Protein AF-A0A2M6YQY9-F1 (afdb_monomer)

Structure (mmCIF, N/CA/C/O backbone):
data_AF-A0A2M6YQY9-F1
#
_entry.id   AF-A0A2M6YQY9-F1
#
loop_
_atom_site.group_PDB
_atom_site.id
_atom_site.type_symbol
_atom_site.label_atom_id
_atom_site.label_alt_id
_atom_site.label_comp_id
_atom_site.label_asym_id
_atom_site.label_entity_id
_atom_site.label_seq_id
_atom_site.pdbx_PDB_ins_code
_atom_site.Cartn_x
_atom_site.Cartn_y
_atom_site.Cartn_z
_atom_site.occupancy
_atom_site.B_iso_or_equiv
_atom_site.auth_seq_id
_atom_site.auth_comp_id
_atom_site.auth_asym_id
_atom_site.auth_atom_id
_atom_site.pdbx_PDB_model_num
ATOM 1 N N . LYS A 1 1 ? -2.175 -15.326 -5.517 1.00 78.62 1 LYS A N 1
ATOM 2 C CA . LYS A 1 1 ? -1.122 -15.803 -4.585 1.00 78.62 1 LYS A CA 1
ATOM 3 C C . LYS A 1 1 ? -0.207 -14.622 -4.284 1.00 78.62 1 LYS A C 1
ATOM 5 O O . LYS A 1 1 ? 0.125 -13.920 -5.226 1.00 78.62 1 LYS A O 1
ATOM 10 N N . VAL A 1 2 ? 0.126 -14.351 -3.020 1.00 84.25 2 VAL A N 1
ATOM 11 C CA . VAL A 1 2 ? 1.075 -13.277 -2.668 1.00 84.25 2 VAL A CA 1
ATOM 12 C C . VAL A 1 2 ? 2.475 -13.880 -2.637 1.00 84.25 2 VAL A C 1
ATOM 14 O O . VAL A 1 2 ? 2.673 -14.910 -1.995 1.00 84.25 2 VAL A O 1
ATOM 17 N N . ILE A 1 3 ? 3.416 -13.273 -3.359 1.00 88.62 3 ILE A N 1
ATOM 18 C CA . ILE A 1 3 ? 4.821 -13.693 -3.403 1.00 88.62 3 ILE A CA 1
ATOM 19 C C . ILE A 1 3 ? 5.617 -12.651 -2.621 1.00 88.62 3 ILE A C 1
ATOM 21 O O . ILE A 1 3 ? 5.641 -11.478 -2.990 1.00 88.62 3 ILE A O 1
ATOM 25 N N . GLY A 1 4 ? 6.196 -13.071 -1.498 1.00 89.62 4 GLY A N 1
ATOM 26 C CA . GLY A 1 4 ? 7.055 -12.221 -0.682 1.00 89.62 4 GLY A CA 1
ATOM 27 C C . GLY A 1 4 ? 8.475 -12.195 -1.236 1.00 89.62 4 GLY A C 1
ATOM 28 O O . GLY A 1 4 ? 8.985 -13.218 -1.686 1.00 89.62 4 GLY A O 1
ATOM 29 N N . PHE A 1 5 ? 9.118 -11.035 -1.155 1.00 91.12 5 PHE A N 1
ATOM 30 C CA . PHE A 1 5 ? 10.523 -10.861 -1.499 1.00 91.12 5 PHE A CA 1
ATOM 31 C C . PHE A 1 5 ? 11.279 -10.303 -0.294 1.00 91.12 5 PHE A C 1
ATOM 33 O O . PHE A 1 5 ? 10.710 -9.509 0.462 1.00 91.12 5 PHE A O 1
ATOM 40 N N . PRO A 1 6 ? 12.561 -10.654 -0.111 1.00 92.69 6 PRO A N 1
ATOM 41 C CA . PRO A 1 6 ? 13.394 -9.975 0.868 1.00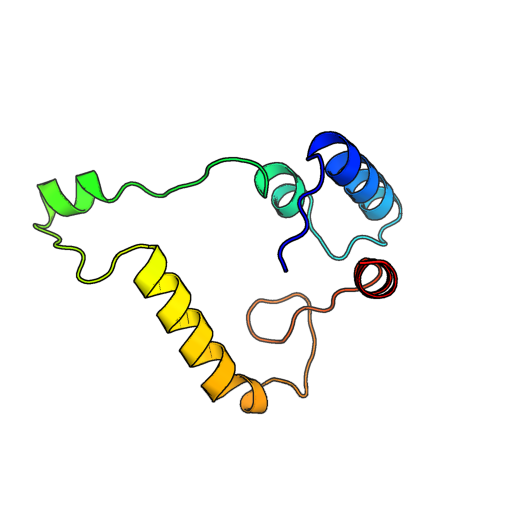 92.69 6 PRO A CA 1
ATOM 42 C C . PRO A 1 6 ? 13.485 -8.478 0.525 1.00 92.69 6 PRO A C 1
ATOM 44 O O . PRO A 1 6 ? 13.761 -8.114 -0.618 1.00 92.69 6 PRO A O 1
ATOM 47 N N . ALA A 1 7 ? 13.254 -7.603 1.508 1.00 92.38 7 ALA A N 1
ATOM 48 C CA . ALA A 1 7 ? 13.149 -6.163 1.264 1.00 92.38 7 ALA A CA 1
ATOM 49 C C . ALA A 1 7 ? 14.466 -5.543 0.766 1.00 92.38 7 ALA A C 1
ATOM 51 O O . ALA A 1 7 ? 14.466 -4.766 -0.185 1.00 92.38 7 ALA A O 1
ATOM 52 N N . TRP A 1 8 ? 15.600 -5.907 1.376 1.00 93.62 8 TRP A N 1
ATOM 53 C CA . TRP A 1 8 ? 16.903 -5.306 1.064 1.00 93.62 8 TRP A CA 1
ATOM 54 C C . TRP A 1 8 ? 17.334 -5.496 -0.407 1.00 93.62 8 TRP A C 1
ATOM 56 O O . TRP A 1 8 ? 17.632 -4.485 -1.046 1.00 93.62 8 TRP A O 1
ATOM 66 N N . PRO A 1 9 ? 17.299 -6.712 -0.998 1.00 94.44 9 PRO A N 1
ATOM 67 C CA . PRO A 1 9 ? 17.596 -6.899 -2.420 1.00 94.44 9 PRO A CA 1
ATOM 68 C C . PRO A 1 9 ? 16.674 -6.097 -3.342 1.00 94.44 9 PRO A C 1
ATOM 70 O O . PRO A 1 9 ? 17.141 -5.467 -4.289 1.00 94.44 9 PRO A O 1
ATOM 73 N N . VAL A 1 10 ? 15.368 -6.079 -3.051 1.00 93.62 10 VAL A N 1
ATOM 74 C CA . VAL A 1 10 ? 14.382 -5.360 -3.872 1.00 93.62 10 VAL A CA 1
ATOM 75 C C . VAL A 1 10 ? 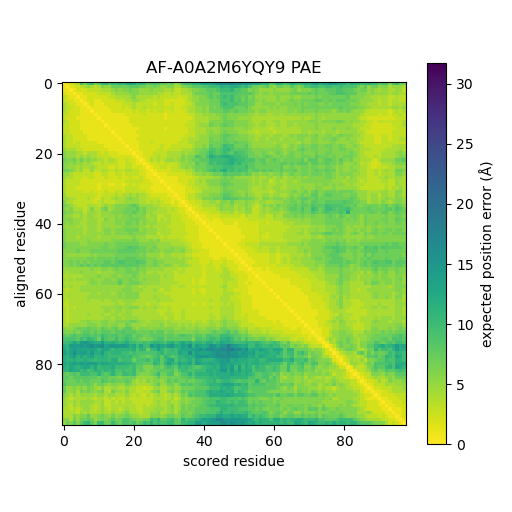14.639 -3.855 -3.842 1.00 93.62 10 VAL A C 1
ATOM 77 O O . VAL A 1 10 ? 14.646 -3.216 -4.890 1.00 93.62 10 VAL A O 1
ATOM 80 N N . ILE A 1 11 ? 14.916 -3.290 -2.664 1.00 94.38 11 ILE A N 1
ATOM 81 C CA . ILE A 1 11 ? 15.244 -1.866 -2.510 1.00 94.38 11 ILE A CA 1
ATOM 82 C C . ILE A 1 11 ? 16.495 -1.501 -3.317 1.00 94.38 11 ILE A C 1
ATOM 84 O O . ILE A 1 11 ? 16.513 -0.455 -3.961 1.00 94.38 11 ILE A O 1
ATOM 88 N N . TRP A 1 12 ? 17.527 -2.350 -3.332 1.00 95.06 12 TRP A N 1
ATOM 89 C CA . TRP A 1 12 ? 18.733 -2.103 -4.131 1.00 95.06 12 TRP A CA 1
ATOM 90 C C . TRP A 1 12 ? 18.467 -2.091 -5.633 1.00 95.06 12 TRP A C 1
ATOM 92 O O . TRP A 1 12 ? 18.921 -1.177 -6.322 1.00 95.06 12 TRP A O 1
ATOM 102 N N . VAL A 1 13 ? 17.696 -3.058 -6.133 1.00 93.56 13 VAL A N 1
ATOM 103 C CA . VAL A 1 13 ? 17.290 -3.091 -7.545 1.00 93.56 13 VAL A CA 1
ATOM 104 C C . VAL A 1 13 ? 16.493 -1.835 -7.899 1.00 93.56 13 VAL A C 1
ATOM 106 O O . VAL A 1 13 ? 16.764 -1.200 -8.914 1.00 93.56 13 VAL A O 1
ATOM 109 N N . LEU A 1 14 ? 15.551 -1.428 -7.046 1.00 93.50 14 LEU A N 1
ATOM 110 C CA . LEU A 1 14 ? 14.730 -0.239 -7.280 1.00 93.50 14 LEU A CA 1
ATOM 111 C C . LEU A 1 14 ? 15.545 1.061 -7.233 1.00 93.50 14 LEU A C 1
ATOM 113 O O . LEU A 1 14 ? 15.322 1.928 -8.073 1.00 93.50 14 LEU A O 1
ATOM 117 N N . ARG A 1 15 ? 16.541 1.171 -6.343 1.00 93.69 15 ARG A N 1
ATOM 118 C CA . ARG A 1 15 ? 17.509 2.284 -6.330 1.00 93.69 15 ARG A CA 1
ATOM 119 C C . ARG A 1 15 ? 18.329 2.350 -7.616 1.00 93.69 15 ARG A C 1
ATOM 121 O O . ARG A 1 15 ? 18.529 3.434 -8.154 1.00 93.69 15 ARG A O 1
ATOM 128 N N . PHE A 1 16 ? 18.790 1.206 -8.123 1.00 94.19 16 PHE A N 1
ATOM 129 C CA . PHE A 1 16 ? 19.524 1.149 -9.389 1.00 94.19 16 PHE A CA 1
ATOM 130 C C . PHE A 1 16 ? 18.642 1.574 -10.573 1.00 94.19 16 PHE A C 1
ATOM 132 O O . PHE A 1 16 ? 19.057 2.376 -11.405 1.00 94.19 16 PHE A O 1
ATOM 139 N N . LEU A 1 17 ? 17.391 1.108 -10.615 1.00 92.19 17 LEU A N 1
ATOM 140 C CA . LEU A 1 17 ? 16.420 1.526 -11.629 1.00 92.19 17 LEU A CA 1
ATOM 141 C C . LEU A 1 17 ? 16.067 3.016 -11.528 1.00 92.19 17 LEU A C 1
ATOM 143 O O . LEU A 1 17 ? 15.881 3.663 -12.554 1.00 92.19 17 LEU A O 1
ATOM 147 N N . GLU A 1 18 ? 15.970 3.568 -10.317 1.00 91.12 18 GLU A N 1
ATOM 148 C CA . GLU A 1 18 ? 15.762 5.004 -10.090 1.00 91.12 18 GLU A CA 1
ATOM 149 C C . GLU A 1 18 ? 16.953 5.825 -10.585 1.00 91.12 18 GLU A C 1
ATOM 151 O O . GLU A 1 18 ? 16.748 6.804 -11.296 1.00 91.12 18 GLU A O 1
ATOM 156 N N . PHE A 1 19 ? 18.187 5.397 -10.297 1.00 92.25 19 PHE A N 1
ATOM 157 C CA . PHE A 1 19 ? 19.401 6.046 -10.802 1.00 92.25 19 PHE A CA 1
ATOM 158 C C . PHE A 1 19 ? 19.417 6.131 -12.338 1.00 92.25 19 PHE A C 1
ATOM 160 O O . PHE A 1 19 ? 19.790 7.153 -12.910 1.00 92.25 19 PHE A O 1
ATOM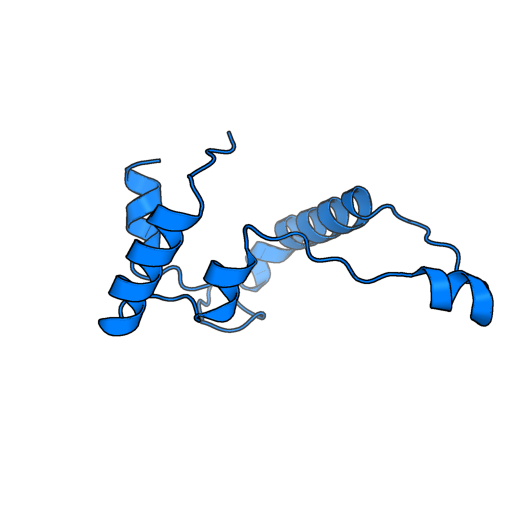 167 N N . LEU A 1 20 ? 18.933 5.084 -13.012 1.00 92.88 20 LEU A N 1
ATOM 168 C CA . LEU A 1 20 ? 18.783 5.050 -14.469 1.00 92.88 20 LEU A CA 1
ATOM 169 C C . LEU A 1 20 ? 17.528 5.773 -14.993 1.00 92.88 20 LEU A C 1
ATOM 171 O O . LEU A 1 20 ? 17.288 5.755 -16.195 1.00 92.88 20 LEU A O 1
ATOM 175 N N . HIS A 1 21 ? 16.720 6.393 -14.126 1.00 87.50 21 HIS A N 1
ATOM 176 C CA . HIS A 1 21 ? 15.425 7.006 -14.462 1.00 87.50 21 HIS A CA 1
ATOM 177 C C . HIS A 1 21 ? 14.410 6.029 -15.091 1.00 87.50 21 HIS A C 1
ATOM 179 O O . HIS A 1 21 ? 13.485 6.430 -15.795 1.00 87.50 21 HIS A O 1
ATOM 185 N N . LEU A 1 22 ? 14.564 4.731 -14.820 1.00 87.12 22 LEU A N 1
ATOM 186 C CA . LEU A 1 22 ? 13.685 3.659 -15.298 1.00 87.12 22 LEU A CA 1
ATOM 187 C C . LEU A 1 22 ? 12.631 3.255 -14.259 1.00 87.12 22 LEU A C 1
ATOM 189 O O . LEU A 1 22 ? 11.639 2.607 -14.601 1.00 87.12 22 LEU A O 1
ATOM 193 N N . SER A 1 23 ? 12.841 3.610 -12.988 1.00 85.12 23 SER A N 1
ATOM 194 C CA . SER A 1 23 ? 11.886 3.329 -11.916 1.00 85.12 23 SER A CA 1
ATOM 195 C C . SER A 1 23 ? 10.640 4.218 -12.043 1.00 85.12 23 SER A C 1
ATOM 197 O O . SER A 1 23 ? 10.757 5.441 -11.982 1.00 85.12 23 SER A O 1
ATOM 199 N N . PRO A 1 24 ? 9.426 3.641 -12.126 1.00 84.12 24 PRO A N 1
ATOM 200 C CA . PRO A 1 24 ? 8.174 4.396 -12.016 1.00 84.12 24 PRO A CA 1
ATOM 201 C C . PRO A 1 24 ? 7.832 4.753 -10.554 1.00 84.12 24 PRO A C 1
ATOM 203 O O . PRO A 1 24 ? 6.785 5.347 -10.292 1.00 84.12 24 PRO A O 1
ATOM 206 N N . LEU A 1 25 ? 8.661 4.322 -9.595 1.00 86.31 25 LEU A N 1
ATOM 207 C CA . LEU A 1 25 ? 8.500 4.530 -8.158 1.00 86.31 25 LEU A CA 1
ATOM 208 C C . LEU A 1 25 ? 9.458 5.611 -7.665 1.00 86.31 25 LEU A C 1
ATOM 210 O O . LEU A 1 25 ? 10.650 5.554 -7.968 1.00 86.31 25 LEU A O 1
ATOM 214 N N . TYR A 1 26 ? 8.953 6.517 -6.827 1.00 84.25 26 TYR A N 1
ATOM 215 C CA . TYR A 1 26 ? 9.796 7.437 -6.067 1.00 84.25 26 TYR A CA 1
ATOM 216 C C . TYR A 1 26 ? 10.355 6.751 -4.815 1.00 84.25 26 TYR A C 1
ATOM 218 O O . TYR A 1 26 ? 9.677 5.922 -4.197 1.00 84.25 26 TYR A O 1
ATOM 226 N N . LYS A 1 27 ? 11.572 7.143 -4.418 1.00 87.50 27 LYS A N 1
ATOM 227 C CA . LYS A 1 27 ? 12.344 6.589 -3.294 1.00 87.50 27 LYS A CA 1
ATOM 228 C C . LYS A 1 27 ? 11.547 6.145 -2.075 1.00 87.50 27 LYS A C 1
ATOM 230 O O . LYS A 1 27 ? 11.664 5.014 -1.607 1.00 87.50 27 LYS A O 1
ATOM 235 N N . TRP A 1 28 ? 10.708 7.033 -1.561 1.00 89.00 28 TRP A N 1
ATOM 236 C CA . TRP A 1 28 ? 9.992 6.784 -0.316 1.00 89.00 28 TRP A CA 1
ATOM 237 C C . TRP A 1 28 ? 9.035 5.586 -0.412 1.00 89.00 28 TRP A C 1
ATOM 239 O O . TRP A 1 28 ? 8.914 4.857 0.569 1.00 89.00 28 TRP A O 1
ATOM 249 N N . VAL A 1 29 ? 8.420 5.312 -1.574 1.00 88.69 29 VAL A N 1
ATOM 250 C CA . VAL A 1 29 ? 7.496 4.170 -1.731 1.00 88.69 29 VAL A CA 1
ATOM 251 C C . VAL A 1 29 ? 8.216 2.864 -1.460 1.00 88.69 29 VAL A C 1
ATOM 253 O O . VAL A 1 29 ? 7.771 2.069 -0.639 1.00 88.69 29 VAL A O 1
ATOM 256 N N . TYR A 1 30 ? 9.343 2.638 -2.130 1.00 90.12 30 TYR A N 1
ATOM 257 C CA . TYR A 1 30 ? 10.021 1.356 -2.026 1.00 90.12 30 TYR A CA 1
ATOM 258 C C . TYR A 1 30 ? 10.829 1.214 -0.730 1.00 90.12 30 TYR A C 1
ATOM 260 O O . TYR A 1 30 ? 10.992 0.101 -0.241 1.00 90.12 30 TYR A O 1
ATOM 268 N N . GLU A 1 31 ? 11.295 2.314 -0.129 1.00 92.31 31 GLU A N 1
ATOM 269 C CA . GLU A 1 31 ? 12.017 2.268 1.152 1.00 92.31 31 GLU A CA 1
ATOM 270 C C . GLU A 1 31 ? 11.108 2.049 2.366 1.00 92.31 31 GLU A C 1
ATOM 272 O O . GLU A 1 31 ? 11.582 1.610 3.420 1.00 92.31 31 GLU A O 1
ATOM 277 N N . THR A 1 32 ? 9.818 2.371 2.242 1.00 92.31 32 THR A N 1
ATOM 278 C CA . THR A 1 32 ? 8.842 2.252 3.336 1.00 92.31 32 THR A CA 1
ATOM 279 C C . THR A 1 32 ? 7.837 1.122 3.143 1.00 92.31 32 THR A C 1
ATOM 281 O O . THR A 1 32 ? 7.254 0.691 4.129 1.00 92.31 32 THR A O 1
ATOM 284 N N . ALA A 1 33 ? 7.691 0.564 1.935 1.00 89.06 33 ALA A N 1
ATOM 285 C CA . ALA A 1 33 ? 6.743 -0.521 1.652 1.00 89.06 33 ALA A CA 1
ATOM 286 C C . ALA A 1 33 ? 6.908 -1.765 2.545 1.00 89.06 33 ALA A C 1
ATOM 288 O O . ALA A 1 33 ? 5.933 -2.463 2.807 1.00 89.06 33 ALA A O 1
ATOM 289 N N . GLY A 1 34 ? 8.133 -2.058 2.993 1.00 88.56 34 GLY A N 1
ATOM 290 C CA . GLY A 1 34 ? 8.429 -3.18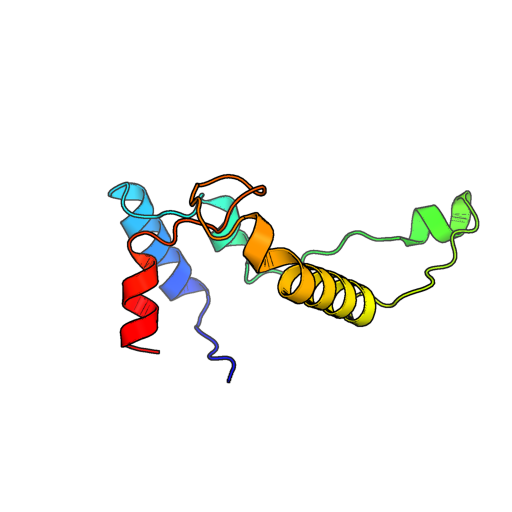2 3.889 1.00 88.56 34 GLY A CA 1
ATOM 291 C C . GLY A 1 34 ? 8.449 -2.825 5.378 1.00 88.56 34 GLY A C 1
ATOM 292 O O . GLY A 1 34 ? 8.891 -3.645 6.177 1.00 88.56 34 GLY A O 1
ATOM 293 N N . LYS A 1 35 ? 8.063 -1.601 5.749 1.00 89.88 35 LYS A N 1
ATOM 294 C CA . LYS A 1 35 ? 8.069 -1.117 7.133 1.00 89.88 35 LYS A CA 1
ATOM 295 C C . LYS A 1 35 ? 6.643 -0.983 7.646 1.00 89.88 35 LYS A C 1
ATOM 297 O O . LYS A 1 35 ? 5.748 -0.589 6.901 1.00 89.88 35 LYS A O 1
ATOM 302 N N . ASP A 1 36 ? 6.459 -1.222 8.937 1.00 89.44 36 ASP A N 1
ATOM 303 C CA . ASP A 1 36 ? 5.180 -0.961 9.584 1.00 89.44 36 ASP A CA 1
ATOM 304 C C . ASP A 1 36 ? 4.911 0.547 9.620 1.00 89.44 36 ASP A C 1
ATOM 306 O O . ASP A 1 36 ? 5.726 1.343 10.093 1.00 89.44 36 ASP A O 1
ATOM 310 N N . SER A 1 37 ? 3.755 0.945 9.095 1.00 86.50 37 SER A N 1
ATOM 311 C CA . SER A 1 37 ? 3.287 2.326 9.109 1.00 86.50 37 SER A CA 1
ATOM 312 C C . SER A 1 37 ? 1.795 2.341 9.400 1.00 86.50 37 SER A C 1
ATOM 314 O O . SER A 1 37 ? 0.998 1.753 8.668 1.00 86.50 37 SER A O 1
ATOM 316 N N . PHE A 1 38 ? 1.412 2.997 10.492 1.00 88.94 38 PHE A N 1
ATOM 317 C CA . PHE A 1 38 ? 0.019 3.161 10.881 1.00 88.94 38 PHE A CA 1
ATOM 318 C C . PHE A 1 38 ? -0.203 4.541 11.497 1.00 88.94 38 PHE A C 1
ATOM 320 O O . PHE A 1 38 ? 0.698 5.138 12.085 1.00 88.94 38 PHE A O 1
ATOM 327 N N . VAL A 1 39 ? -1.424 5.048 11.355 1.00 89.56 39 VAL A N 1
ATOM 328 C CA . VAL A 1 39 ? -1.859 6.299 11.977 1.00 89.56 39 VAL A CA 1
ATOM 329 C C . VAL A 1 39 ? -2.712 5.934 13.184 1.00 89.56 39 VAL A C 1
ATOM 331 O O . VAL A 1 39 ? -3.752 5.295 13.032 1.00 89.56 39 VAL A O 1
ATOM 334 N N . SER A 1 40 ? -2.260 6.308 14.382 1.00 92.75 40 SER A N 1
ATOM 335 C CA . SER A 1 40 ? -3.020 6.057 15.611 1.00 92.75 40 SER A CA 1
ATOM 336 C C . SER A 1 40 ? -4.306 6.887 15.639 1.00 92.75 40 SER A C 1
ATOM 338 O O . SER A 1 40 ? -4.295 8.085 15.342 1.00 92.75 40 SER A O 1
ATOM 340 N N . ILE A 1 41 ? -5.410 6.246 16.031 1.00 94.81 41 ILE A N 1
ATOM 341 C CA . ILE A 1 41 ? -6.713 6.891 16.245 1.00 94.81 41 ILE A CA 1
ATOM 342 C C . ILE A 1 41 ? -6.990 7.196 17.722 1.00 94.81 41 ILE A C 1
ATOM 344 O O . ILE A 1 41 ? -7.977 7.862 18.018 1.00 94.81 41 ILE A O 1
ATOM 348 N N . GLU A 1 42 ? -6.109 6.792 18.640 1.00 96.38 42 GLU A N 1
ATOM 349 C CA . GLU A 1 42 ? -6.314 6.883 20.097 1.00 96.38 42 GLU A CA 1
ATOM 350 C C . GLU A 1 42 ? -6.657 8.307 20.550 1.00 96.38 42 GLU A C 1
ATOM 352 O O . GLU A 1 42 ? -7.536 8.539 21.381 1.00 96.38 42 GLU A O 1
ATOM 357 N N . LYS A 1 43 ? -5.985 9.302 19.960 1.00 97.19 43 LYS A N 1
ATOM 358 C CA . LYS A 1 43 ? -6.249 10.713 20.254 1.00 97.19 43 LYS A CA 1
ATOM 359 C C . LYS A 1 43 ? -7.657 11.129 19.821 1.00 97.1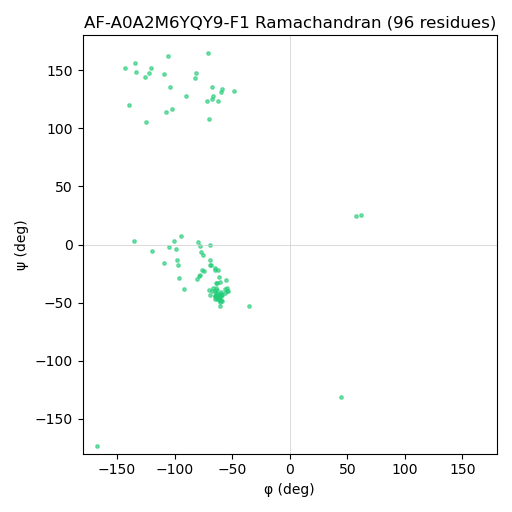9 43 LYS A C 1
ATOM 361 O O . LYS A 1 43 ? -8.313 11.881 20.539 1.00 97.19 43 LYS A O 1
ATOM 366 N N . ALA A 1 44 ? -8.121 10.653 18.667 1.00 96.75 44 ALA A N 1
ATOM 367 C CA . ALA A 1 44 ? -9.463 10.938 18.172 1.00 96.75 44 ALA A CA 1
ATOM 368 C C . ALA A 1 44 ? -10.529 10.230 19.021 1.00 96.75 44 ALA A C 1
ATOM 370 O O . ALA A 1 44 ? -11.552 10.833 19.337 1.00 96.75 44 ALA A O 1
ATOM 371 N N . GLU A 1 45 ? -10.276 8.994 19.453 1.00 97.25 45 GLU A N 1
ATOM 372 C CA . GLU A 1 45 ? -11.166 8.262 20.361 1.00 97.25 45 GLU A CA 1
ATOM 373 C C . GLU A 1 45 ? -11.304 8.994 21.702 1.00 97.25 45 GLU A C 1
ATOM 375 O O . GLU A 1 45 ? -12.418 9.254 22.155 1.00 97.25 45 GLU A O 1
ATOM 380 N N . LYS A 1 46 ? -10.179 9.417 22.297 1.00 98.06 46 LYS A N 1
ATOM 381 C CA . LYS A 1 46 ? -10.156 10.084 23.606 1.00 98.06 46 LYS A CA 1
ATOM 382 C C . LYS A 1 46 ? -10.764 11.488 23.592 1.00 98.06 46 LYS A C 1
ATOM 384 O O . LYS A 1 46 ? -11.462 11.849 24.533 1.00 98.06 46 LYS A O 1
ATOM 389 N N . ILE A 1 47 ? -10.455 12.298 22.578 1.00 98.25 47 ILE A N 1
ATOM 390 C CA . ILE A 1 47 ? -10.823 13.726 22.562 1.00 98.25 47 ILE A CA 1
ATOM 391 C C . ILE A 1 47 ? -12.173 13.955 21.883 1.00 98.25 47 ILE A C 1
ATOM 393 O O . ILE A 1 47 ? -12.944 14.799 22.325 1.00 98.25 47 ILE A O 1
ATOM 397 N N . LEU A 1 48 ? -12.460 13.221 20.807 1.00 97.81 48 LEU A N 1
ATOM 398 C CA . LEU A 1 48 ? -13.647 13.446 19.977 1.00 97.81 48 LEU A CA 1
ATOM 399 C C . LEU A 1 48 ? -14.738 12.397 20.212 1.00 97.81 48 LEU A C 1
ATOM 401 O O . LEU A 1 48 ? -15.786 12.463 19.576 1.00 97.81 48 LEU A O 1
ATOM 405 N N . GLY A 1 49 ? -14.492 11.401 21.070 1.00 97.00 49 GLY A N 1
ATOM 406 C CA . GLY A 1 49 ? -15.395 10.263 21.231 1.00 97.00 49 GLY A CA 1
ATOM 407 C C . GLY A 1 49 ? -15.543 9.454 19.942 1.00 97.00 49 GLY A C 1
ATOM 408 O O . GLY A 1 49 ? -16.583 8.829 19.729 1.00 97.00 49 GLY A O 1
ATOM 409 N N . TYR A 1 50 ? -14.537 9.500 19.056 1.00 96.62 50 TYR A N 1
ATOM 410 C CA . TYR A 1 50 ? -14.563 8.770 17.794 1.00 96.62 50 TYR A CA 1
ATOM 411 C C . TYR A 1 50 ? -14.721 7.271 18.061 1.00 96.62 50 TYR A C 1
ATOM 413 O O . TYR A 1 50 ? -14.047 6.711 18.920 1.00 96.62 50 TYR A O 1
ATOM 421 N N . ARG A 1 51 ? -15.627 6.622 17.324 1.00 96.25 51 ARG A N 1
ATOM 422 C CA . ARG A 1 51 ? -15.859 5.176 17.399 1.00 96.25 51 ARG A CA 1
ATOM 423 C C . ARG A 1 51 ? -15.718 4.593 15.995 1.00 96.25 51 ARG A C 1
ATOM 425 O O . ARG A 1 51 ? -16.612 4.818 15.170 1.00 96.25 51 ARG A O 1
ATOM 432 N N . PRO A 1 52 ? -14.613 3.895 15.679 1.00 93.44 52 PRO A N 1
ATOM 433 C CA . PRO A 1 52 ? -14.403 3.356 14.343 1.00 93.44 52 PRO A CA 1
ATOM 434 C C . PRO A 1 52 ? -15.497 2.339 14.006 1.00 93.44 52 PRO A C 1
ATOM 436 O O . PRO A 1 52 ? -15.703 1.358 14.715 1.00 93.44 52 PRO A O 1
ATOM 439 N N . LYS A 1 53 ? -16.209 2.571 12.898 1.00 94.56 53 LYS A N 1
ATOM 440 C CA . LYS A 1 53 ? -17.247 1.651 12.402 1.00 94.56 53 LYS A CA 1
ATOM 441 C C . LYS A 1 53 ? -16.664 0.440 11.666 1.00 94.56 53 LYS A C 1
ATOM 443 O O . LYS A 1 53 ? -17.311 -0.598 11.588 1.00 94.56 53 LYS A O 1
ATOM 448 N N . TYR A 1 54 ? -15.477 0.595 11.087 1.00 93.81 54 TYR A N 1
ATOM 449 C CA . TYR A 1 54 ? -14.820 -0.409 10.254 1.00 93.81 54 TYR A CA 1
ATOM 450 C C . TYR A 1 54 ? -13.424 -0.691 10.792 1.00 93.81 54 TYR A C 1
ATOM 452 O O . TYR A 1 54 ? -12.736 0.236 11.225 1.00 93.81 54 TYR A O 1
ATOM 460 N N . SER A 1 55 ? -12.984 -1.947 10.709 1.00 93.31 55 SER A N 1
ATOM 461 C CA . SER A 1 55 ? -11.570 -2.266 10.897 1.00 93.31 55 SER A CA 1
ATOM 462 C C . SER A 1 55 ? -10.741 -1.775 9.702 1.00 93.31 55 SER A C 1
ATOM 464 O O . SER A 1 55 ? -11.276 -1.525 8.617 1.00 93.31 55 SER A O 1
ATOM 466 N N . ASN A 1 56 ? -9.413 -1.707 9.854 1.00 91.69 56 ASN A N 1
ATOM 467 C CA . ASN A 1 56 ? -8.507 -1.428 8.730 1.00 91.69 56 ASN A CA 1
ATOM 468 C C . ASN A 1 56 ? -8.733 -2.399 7.562 1.00 91.69 56 ASN A C 1
ATOM 470 O O . ASN A 1 56 ? -8.736 -1.988 6.403 1.00 91.69 56 ASN A O 1
ATOM 474 N N . LYS A 1 57 ? -8.974 -3.682 7.858 1.00 93.56 57 LYS A N 1
ATOM 475 C CA . LYS A 1 57 ? -9.240 -4.697 6.832 1.00 93.56 57 LYS A CA 1
ATOM 476 C C . LYS A 1 57 ? -10.547 -4.408 6.098 1.00 93.56 57 LYS A C 1
ATOM 478 O O . LYS A 1 57 ? -10.560 -4.407 4.870 1.00 93.56 57 LYS A O 1
ATOM 483 N N . ASP A 1 58 ? -11.614 -4.099 6.831 1.00 96.38 58 ASP A N 1
ATOM 484 C CA . ASP A 1 58 ? -12.920 -3.799 6.233 1.00 96.38 58 ASP A CA 1
ATOM 485 C C . ASP A 1 58 ? -12.867 -2.541 5.365 1.00 96.38 58 ASP A C 1
ATOM 487 O O . ASP A 1 58 ? -13.411 -2.526 4.260 1.00 96.38 58 ASP A O 1
ATOM 491 N N . ALA A 1 59 ? -12.172 -1.501 5.833 1.00 94.38 59 ALA A N 1
ATOM 492 C CA . ALA A 1 59 ? -11.976 -0.266 5.085 1.00 94.38 59 ALA A CA 1
ATOM 493 C C . ALA A 1 59 ? -11.223 -0.517 3.767 1.00 94.38 59 ALA A C 1
ATOM 495 O O . ALA A 1 59 ? -11.659 -0.056 2.712 1.00 94.38 59 ALA A O 1
ATOM 496 N N . LEU A 1 60 ? -10.142 -1.305 3.802 1.00 94.19 60 LEU A N 1
ATOM 497 C CA . LEU A 1 60 ? -9.376 -1.669 2.607 1.00 94.19 60 LEU A CA 1
ATOM 498 C C . LEU A 1 60 ? -10.211 -2.489 1.618 1.00 94.19 60 LEU A C 1
ATOM 500 O O . LEU A 1 60 ? -10.248 -2.167 0.431 1.00 94.19 60 LEU A O 1
ATOM 504 N N . VAL A 1 61 ? -10.923 -3.512 2.099 1.00 96.38 61 VAL A N 1
ATOM 505 C CA . VAL A 1 61 ? -11.791 -4.348 1.255 1.00 96.38 61 VAL A CA 1
ATOM 506 C C . VAL A 1 61 ? -12.900 -3.511 0.622 1.00 96.38 61 VAL A C 1
ATOM 508 O O . VAL A 1 61 ? -13.170 -3.651 -0.569 1.00 96.38 61 VAL A O 1
ATOM 511 N N . ARG A 1 62 ? -13.528 -2.612 1.385 1.00 96.56 62 ARG A N 1
ATOM 512 C CA . ARG A 1 62 ? -14.563 -1.708 0.873 1.00 96.56 62 ARG A CA 1
ATOM 513 C C . ARG A 1 62 ? -14.022 -0.786 -0.219 1.00 96.56 62 ARG A C 1
ATOM 515 O O . ARG A 1 62 ? -14.668 -0.644 -1.254 1.00 96.56 62 ARG A O 1
ATOM 522 N N . ASN A 1 63 ? -12.855 -0.184 -0.003 1.00 95.12 63 ASN A N 1
ATOM 523 C CA . ASN A 1 63 ? -12.225 0.687 -0.994 1.00 95.12 63 ASN A CA 1
ATOM 524 C C . ASN A 1 63 ? -11.864 -0.087 -2.266 1.00 95.12 63 ASN A C 1
ATOM 526 O O . ASN A 1 63 ? -12.068 0.413 -3.370 1.00 95.12 63 ASN A O 1
ATOM 530 N N . TYR A 1 64 ? -11.389 -1.326 -2.124 1.00 94.56 64 TYR A N 1
ATOM 531 C CA . TYR A 1 64 ? -11.079 -2.177 -3.267 1.00 94.56 64 TYR A CA 1
ATOM 532 C C . TYR A 1 64 ? -12.329 -2.595 -4.052 1.00 94.56 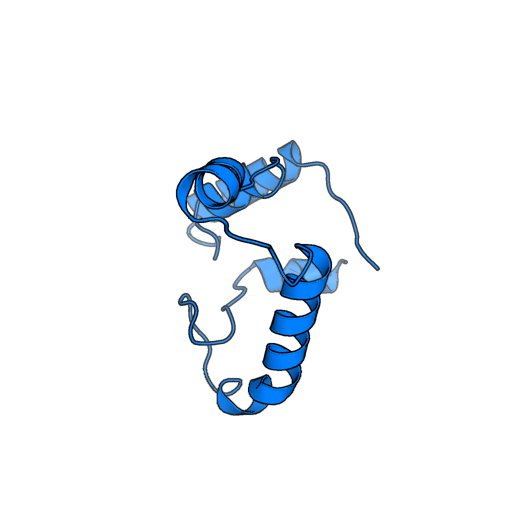64 TYR A C 1
ATOM 534 O O . TYR A 1 64 ? -12.315 -2.559 -5.278 1.00 94.56 64 TYR A O 1
ATOM 542 N N . LYS A 1 65 ? -13.435 -2.914 -3.369 1.00 96.50 65 LYS A N 1
ATOM 543 C CA . LYS A 1 65 ? -14.728 -3.169 -4.027 1.00 96.50 65 LYS A CA 1
ATOM 544 C C . LYS A 1 65 ? -15.188 -1.957 -4.831 1.00 96.50 65 LYS A C 1
ATOM 546 O O . LYS A 1 65 ? -15.455 -2.088 -6.017 1.00 96.50 65 LYS A O 1
ATOM 551 N N . TRP A 1 66 ? -15.156 -0.768 -4.225 1.00 94.94 66 TRP A N 1
ATOM 552 C CA . TRP A 1 66 ? -15.470 0.469 -4.942 1.00 94.94 66 TRP A CA 1
ATOM 553 C C . TRP A 1 66 ? -14.574 0.660 -6.174 1.00 94.94 66 TRP A C 1
ATOM 555 O O . TRP A 1 66 ? -15.068 1.040 -7.231 1.00 94.94 66 TRP A O 1
ATOM 565 N N . TYR A 1 67 ? -13.274 0.364 -6.067 1.00 91.56 67 TYR A N 1
ATOM 566 C CA . TYR A 1 67 ? -12.360 0.418 -7.208 1.00 91.56 67 TYR A CA 1
ATOM 567 C C . TYR A 1 67 ? -12.794 -0.524 -8.338 1.00 91.56 67 TYR A C 1
ATOM 569 O O . TYR A 1 67 ? -12.866 -0.080 -9.481 1.00 91.56 67 TYR A O 1
ATOM 577 N N . LEU A 1 68 ? -13.121 -1.785 -8.033 1.00 92.56 68 LEU A N 1
ATOM 578 C CA . LEU A 1 68 ? -13.595 -2.755 -9.027 1.00 92.56 68 LEU A CA 1
ATOM 579 C C . LEU A 1 68 ? -14.880 -2.283 -9.715 1.00 92.56 68 LEU A C 1
ATOM 581 O O . LEU A 1 68 ? -14.965 -2.338 -10.937 1.00 92.56 68 LEU A O 1
ATOM 585 N N . ASP A 1 69 ? -15.824 -1.736 -8.950 1.00 95.50 69 ASP A N 1
ATOM 586 C CA . ASP A 1 69 ? -17.107 -1.248 -9.469 1.00 95.50 69 ASP A CA 1
ATOM 587 C C . ASP A 1 69 ? -16.966 0.008 -10.353 1.00 95.50 69 ASP A C 1
ATOM 589 O O . ASP A 1 69 ? -17.885 0.366 -11.091 1.00 95.50 69 ASP A O 1
ATOM 593 N N . ASN A 1 70 ? -15.836 0.723 -10.267 1.00 93.19 70 ASN A N 1
ATOM 594 C CA . ASN A 1 70 ? -15.633 2.012 -10.937 1.00 93.19 70 ASN A CA 1
ATOM 595 C C . ASN A 1 70 ? -14.470 2.024 -11.938 1.00 93.19 70 ASN A C 1
ATOM 597 O O . ASN A 1 70 ? -14.311 3.022 -12.643 1.00 93.19 70 ASN A O 1
ATOM 601 N N . ILE A 1 71 ? -13.681 0.947 -12.037 1.00 88.75 71 ILE A N 1
ATOM 602 C CA . ILE A 1 71 ? -12.462 0.892 -12.859 1.00 88.75 71 ILE A CA 1
ATOM 603 C C . ILE A 1 71 ? -12.715 1.270 -14.321 1.00 88.75 71 ILE A C 1
ATOM 605 O O . ILE A 1 71 ? -11.915 1.981 -14.934 1.00 88.75 71 ILE A O 1
ATOM 609 N N . ASP A 1 72 ? -13.865 0.873 -14.866 1.00 89.69 72 ASP A N 1
ATOM 610 C CA . ASP A 1 72 ? -14.237 1.139 -16.254 1.00 89.69 72 ASP A CA 1
ATOM 611 C C . ASP A 1 72 ? -14.356 2.632 -16.581 1.00 89.69 72 ASP A C 1
ATOM 613 O O . ASP A 1 72 ? -14.184 3.012 -17.737 1.00 89.69 72 ASP A O 1
ATOM 617 N N . ARG A 1 73 ? -14.567 3.491 -15.575 1.00 88.19 73 ARG A N 1
ATOM 618 C CA . ARG A 1 73 ? -14.705 4.946 -15.749 1.00 88.19 73 ARG A CA 1
ATOM 619 C C . ARG A 1 73 ? -13.384 5.653 -16.040 1.00 88.19 73 ARG A C 1
ATOM 621 O O . ARG A 1 73 ? -13.396 6.762 -16.562 1.00 88.19 73 ARG A O 1
ATOM 628 N N . PHE A 1 74 ? -12.256 5.052 -15.665 1.00 84.25 74 PHE A N 1
ATOM 629 C CA . PHE A 1 74 ? -10.939 5.695 -15.744 1.00 84.25 74 PHE A CA 1
ATOM 630 C C . PHE A 1 74 ? -9.839 4.792 -16.315 1.00 84.25 74 PHE A C 1
ATOM 632 O O . PHE A 1 74 ? -8.688 5.217 -16.409 1.00 84.25 74 PHE A O 1
ATOM 639 N N . LYS A 1 75 ? -10.168 3.566 -16.743 1.00 82.19 75 LYS A N 1
ATOM 640 C CA . LYS A 1 75 ? -9.203 2.620 -17.331 1.00 82.19 75 LYS A CA 1
ATOM 641 C C . LYS A 1 75 ? -8.586 3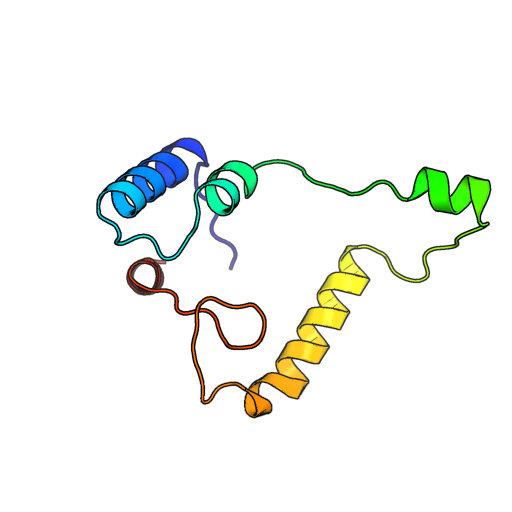.069 -18.659 1.00 82.19 75 LYS A C 1
ATOM 643 O O . LYS A 1 75 ? -7.540 2.555 -19.034 1.00 82.19 75 LYS A O 1
ATOM 648 N N . SER A 1 76 ? -9.237 3.983 -19.382 1.00 81.38 76 SER A N 1
ATOM 649 C CA . SER A 1 76 ? -8.802 4.446 -20.708 1.00 81.38 76 SER A CA 1
ATOM 650 C C . SER A 1 76 ? -7.613 5.406 -20.668 1.00 81.38 76 SER A C 1
ATOM 652 O O . SER A 1 76 ? -7.050 5.720 -21.712 1.00 81.38 76 SER A O 1
ATOM 654 N N . SER A 1 77 ? -7.227 5.864 -19.478 1.00 78.00 77 SER A N 1
ATOM 655 C CA . SER A 1 77 ? -6.094 6.760 -19.272 1.00 78.00 77 SER A CA 1
ATOM 656 C C . SER A 1 77 ? -5.078 6.093 -18.353 1.00 78.00 77 SER A C 1
ATOM 658 O O . SER A 1 77 ? -5.435 5.290 -17.500 1.00 78.00 77 SER A O 1
ATOM 660 N N . SER A 1 78 ? -3.803 6.435 -18.493 1.00 78.12 78 SER A N 1
ATOM 661 C CA . SER A 1 78 ? -2.752 5.989 -17.574 1.00 78.12 78 SER A CA 1
ATOM 662 C C . SER A 1 78 ? -1.873 7.163 -17.193 1.00 78.12 78 SER A C 1
ATOM 664 O O . SER A 1 78 ? -1.666 8.066 -18.003 1.00 78.12 78 SER A O 1
ATOM 666 N N . GLY A 1 79 ? -1.337 7.152 -15.981 1.00 76.56 79 GLY A N 1
ATOM 667 C CA . GLY A 1 79 ? -0.486 8.235 -15.515 1.00 76.56 79 GLY A CA 1
ATOM 668 C C . GLY A 1 79 ? 0.266 7.885 -14.245 1.00 76.56 79 GLY A C 1
ATOM 669 O O . GLY A 1 79 ? 0.244 6.753 -13.768 1.00 76.56 79 GLY A O 1
ATOM 670 N N . ILE A 1 80 ? 0.950 8.886 -13.708 1.00 68.00 80 ILE A N 1
ATOM 671 C CA . ILE A 1 80 ? 1.742 8.783 -12.475 1.00 68.00 80 ILE A CA 1
ATOM 672 C C . ILE A 1 80 ? 1.009 9.364 -11.254 1.00 68.00 80 ILE A C 1
ATOM 674 O O . ILE A 1 80 ? 1.567 9.414 -10.165 1.00 68.00 80 ILE A O 1
ATOM 678 N N . SER A 1 81 ? -0.237 9.821 -11.429 1.00 69.25 81 SER A N 1
ATOM 679 C CA . SER A 1 81 ? -1.059 10.415 -10.372 1.00 69.25 81 SER A CA 1
ATOM 680 C C . SER A 1 81 ? -2.159 9.464 -9.896 1.00 69.25 81 SER A C 1
ATOM 682 O O . SER A 1 81 ? -2.553 8.535 -10.594 1.00 69.25 81 SER A O 1
ATOM 684 N N . HIS A 1 82 ? -2.718 9.744 -8.71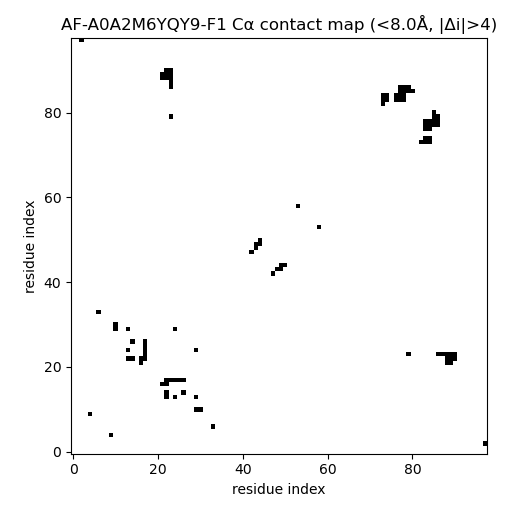9 1.00 72.56 82 HIS A N 1
ATOM 685 C CA . HIS A 1 82 ? -3.715 8.906 -8.041 1.00 72.56 82 HIS A CA 1
ATOM 686 C C . HIS A 1 82 ? -5.105 8.847 -8.708 1.00 72.56 82 HIS A C 1
ATOM 688 O O . HIS A 1 82 ? -6.004 8.203 -8.176 1.00 72.56 82 HIS A O 1
ATOM 694 N N . ARG A 1 83 ? -5.329 9.553 -9.824 1.00 73.38 83 ARG A N 1
ATOM 695 C CA . ARG A 1 83 ? -6.652 9.660 -10.479 1.00 73.38 83 ARG A CA 1
ATOM 696 C C . ARG A 1 83 ? -6.844 8.697 -11.644 1.00 73.38 83 ARG A C 1
ATOM 698 O O . ARG A 1 83 ? -7.957 8.551 -12.136 1.00 73.38 83 ARG A O 1
ATOM 705 N N . VAL A 1 84 ? -5.761 8.084 -12.103 1.00 77.94 84 VAL A N 1
ATOM 706 C CA . VAL A 1 84 ? -5.743 7.173 -13.243 1.00 77.94 84 VAL A CA 1
ATOM 707 C C . VAL A 1 84 ? -4.928 5.935 -12.878 1.00 77.94 84 VAL A C 1
ATOM 709 O O . VAL A 1 84 ? -4.083 6.002 -11.983 1.00 77.94 84 VAL A O 1
ATOM 712 N N . PRO A 1 85 ? -5.159 4.797 -13.546 1.00 80.50 85 PRO A N 1
ATOM 713 C CA . PRO A 1 85 ? -4.329 3.616 -13.405 1.00 80.50 85 PRO A CA 1
ATOM 714 C C . PRO A 1 85 ? -2.842 3.954 -13.530 1.00 80.50 85 PRO A C 1
ATOM 716 O O . PRO A 1 85 ? -2.410 4.664 -14.445 1.00 80.50 85 PRO A O 1
ATOM 719 N N . TRP A 1 86 ? -2.069 3.432 -12.581 1.00 82.00 86 TRP A N 1
ATOM 720 C CA . TRP A 1 86 ? -0.647 3.711 -12.469 1.00 82.00 86 TRP A CA 1
ATOM 721 C C . TRP A 1 86 ? 0.130 3.126 -13.650 1.00 82.00 86 TRP A C 1
ATOM 723 O O . TRP A 1 86 ? 0.026 1.930 -13.948 1.00 82.00 86 TRP A O 1
ATOM 733 N N . ASN A 1 87 ? 0.934 3.964 -14.304 1.00 82.06 87 ASN A N 1
ATOM 734 C CA . ASN A 1 87 ? 1.887 3.509 -15.303 1.00 82.06 87 ASN A CA 1
ATOM 735 C C . ASN A 1 87 ? 3.025 2.733 -14.620 1.00 82.06 87 ASN A C 1
ATOM 737 O O . ASN A 1 87 ? 3.879 3.302 -13.947 1.00 82.06 87 ASN A O 1
ATOM 741 N N . GLN A 1 88 ? 3.026 1.417 -14.819 1.00 82.62 88 GLN A N 1
ATOM 742 C CA . GLN A 1 88 ? 3.944 0.483 -14.166 1.00 82.62 88 GLN A CA 1
ATOM 743 C C . GLN A 1 88 ? 5.355 0.472 -14.765 1.00 82.62 88 GLN A C 1
ATOM 745 O O . GLN A 1 88 ? 6.212 -0.214 -14.213 1.00 82.62 88 GLN A O 1
ATOM 750 N N . GLY A 1 89 ? 5.608 1.174 -15.877 1.00 85.75 89 GLY A N 1
ATOM 751 C CA . GLY A 1 89 ? 6.933 1.256 -16.500 1.00 85.75 89 GLY A CA 1
ATOM 752 C C . GLY A 1 89 ? 7.649 -0.099 -16.587 1.00 85.75 89 GLY A C 1
ATOM 753 O O . GLY A 1 89 ? 7.056 -1.112 -16.971 1.00 85.75 89 GLY A O 1
ATOM 754 N N . ILE A 1 90 ? 8.915 -0.129 -16.158 1.00 86.12 90 ILE A N 1
ATOM 755 C CA . ILE A 1 90 ? 9.754 -1.337 -16.165 1.00 86.12 90 ILE A CA 1
ATOM 756 C C . ILE A 1 90 ? 9.258 -2.448 -15.222 1.00 86.12 90 ILE A C 1
ATOM 758 O O . ILE A 1 90 ? 9.559 -3.621 -15.438 1.00 86.12 90 ILE A O 1
ATOM 762 N N . LEU A 1 91 ? 8.428 -2.129 -14.221 1.00 86.06 91 LEU A N 1
ATOM 763 C CA . LEU A 1 91 ? 7.902 -3.120 -13.270 1.00 86.06 91 LEU A CA 1
ATOM 764 C C . LEU A 1 91 ? 6.906 -4.087 -13.910 1.00 86.06 91 LEU A C 1
ATOM 766 O O . LEU A 1 91 ? 6.660 -5.163 -13.368 1.00 86.06 91 LEU A O 1
ATOM 770 N N . LYS A 1 92 ? 6.348 -3.751 -15.079 1.00 86.75 92 LYS A N 1
ATOM 771 C CA . LYS A 1 92 ? 5.489 -4.678 -15.823 1.00 86.75 92 LYS A CA 1
ATOM 772 C C . LYS A 1 92 ? 6.243 -5.953 -16.228 1.00 86.75 92 LYS A C 1
ATOM 774 O O . LYS A 1 92 ? 5.617 -7.004 -16.310 1.00 86.75 92 LYS A O 1
ATOM 779 N N . LEU A 1 93 ? 7.568 -5.884 -16.408 1.00 87.56 93 LEU A N 1
ATOM 780 C CA . LEU A 1 93 ? 8.407 -7.049 -16.713 1.00 87.56 93 LEU A CA 1
ATOM 781 C C . LEU A 1 93 ? 8.420 -8.071 -15.572 1.00 87.56 93 LEU A C 1
ATOM 783 O O . LEU A 1 93 ? 8.433 -9.270 -15.830 1.00 87.56 93 LEU A O 1
ATOM 787 N N . ALA A 1 94 ? 8.332 -7.618 -14.319 1.00 86.75 94 ALA A N 1
ATOM 788 C CA . ALA A 1 94 ? 8.273 -8.520 -13.171 1.00 86.75 94 ALA A CA 1
ATOM 789 C C . ALA A 1 94 ? 7.042 -9.444 -13.230 1.00 86.75 94 ALA A C 1
ATOM 791 O O . ALA A 1 94 ? 7.137 -10.604 -12.851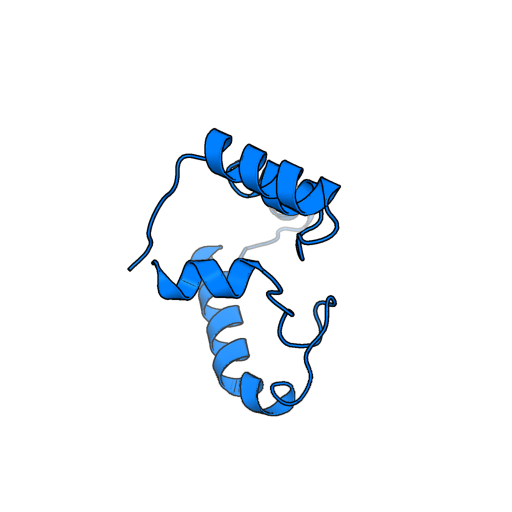 1.00 86.75 94 ALA A O 1
ATOM 792 N N . LYS A 1 95 ? 5.916 -8.978 -13.791 1.00 83.44 95 LYS A N 1
ATOM 793 C CA . LYS A 1 95 ? 4.682 -9.775 -13.950 1.00 83.44 95 LYS A CA 1
ATOM 794 C C . LYS A 1 95 ? 4.786 -10.911 -14.969 1.00 83.44 95 LYS A C 1
ATOM 796 O O . LYS A 1 95 ? 3.873 -11.718 -15.070 1.00 83.44 95 LYS A O 1
ATOM 801 N N . ILE A 1 96 ? 5.832 -10.921 -15.793 1.00 85.56 96 ILE A N 1
ATOM 802 C CA . ILE A 1 96 ? 6.085 -12.017 -16.738 1.00 85.56 96 ILE A CA 1
ATOM 803 C C . ILE A 1 96 ? 6.746 -13.189 -16.002 1.00 85.56 96 ILE A C 1
ATOM 805 O O . ILE A 1 96 ? 6.565 -14.341 -16.381 1.00 85.56 96 ILE A O 1
ATOM 809 N N . VAL A 1 97 ? 7.509 -12.889 -14.949 1.00 81.50 97 VAL A N 1
ATOM 810 C CA . VAL A 1 97 ? 8.331 -13.854 -14.210 1.00 81.50 97 VAL A CA 1
ATOM 811 C C . VAL A 1 97 ? 7.617 -14.381 -12.958 1.00 81.50 97 VAL A C 1
ATOM 813 O O . VAL A 1 97 ? 7.875 -15.511 -12.545 1.00 81.50 97 VAL A O 1
ATOM 816 N N . PHE A 1 98 ? 6.731 -13.578 -12.359 1.00 81.25 98 PHE A N 1
ATOM 817 C CA . PHE A 1 98 ? 6.024 -13.856 -11.101 1.00 81.25 98 PHE A CA 1
ATOM 818 C C . PHE A 1 98 ? 4.506 -13.823 -11.278 1.00 81.25 98 PHE A C 1
ATOM 820 O O . PHE A 1 98 ? 3.831 -14.669 -10.644 1.00 81.25 98 PHE A O 1
#

InterPro domains:
  IPR036291 NAD(P)-binding domain superfamily [SSF51735] (3-72)

Organism: NCBI:txid1974882

Sequence (98 aa):
KVIGFPAWPVIWVLRFLEFLHLSPLYKWVYETAGKDSFVSIEKAEKILGYRPKYSNKDALVRNYKWYLDNIDRFKSSSGISHRVPWNQGILKLAKIVF

Mean predicted aligned error: 5.33 Å

Solvent-accessible surface area (backbone atoms only — not comparable to full-atom values): 6258 Å² total; per-residue (Å²): 136,89,82,86,72,69,59,69,66,53,40,53,54,49,52,54,30,39,76,70,72,50,40,70,63,59,71,68,58,62,74,44,71,83,48,95,80,84,82,85,55,64,66,45,34,73,74,69,64,52,74,83,90,58,54,75,66,53,49,50,53,51,54,49,51,53,46,67,80,44,42,85,82,38,63,92,45,70,32,94,50,98,84,32,48,70,52,51,62,62,60,56,59,52,67,77,80,104

pLDDT: mean 89.24, std 6.57, range [68.0, 98.25]

Secondary structure (DSSP, 8-state):
------HHHHHHHHHHHHHTT--SS-HHHHHHTTS------HHHHHHH----SS-HHHHHHHHHHHHHHHGGGTTT--BSSTTS-B--GGGGGHHHH-

Radius of gyration: 17.53 Å; Cα contacts (8 Å, |Δi|>4): 53; chains: 1; bounding box: 37×30×44 Å

Foldseek 3Di:
DDDDDDLVVVLVVLVVCVVVVQHLDDNVCSVPVPDDDDDDCVCVCVPVVDDDPDDPVRVVVVVVVVCVVCVVVAAVDEDSDPRHHHDRGPVVVVVVVD